Protein AF-X0WET8-F1 (afdb_monomer_lite)

Radius of gyration: 23.77 Å; chains: 1; bounding box: 59×37×63 Å

Sequence (141 aa):
MLTVYVKDLSEKVDKLLDEHENNKNNGTEEKGHEMKPVNEWIISQNFKTTADIKVPEILLDQVIGQDKSVDIVRKAAEQKRHVMLIGDPGTGKSMVARAMTTFLRKEELEDIIAYPNNDDSTTPHIRVVPGGKANEIVKAQ

Structure (mmCIF, N/CA/C/O backbone):
data_AF-X0WET8-F1
#
_entry.id   AF-X0WET8-F1
#
loop_
_atom_site.group_PDB
_atom_site.id
_atom_site.type_symbol
_atom_site.label_atom_id
_atom_site.label_alt_id
_atom_site.label_comp_id
_atom_site.label_asym_id
_atom_site.label_entity_id
_atom_site.label_seq_id
_atom_site.pdbx_PDB_ins_code
_atom_site.Cartn_x
_atom_site.Cartn_y
_atom_site.Cartn_z
_atom_site.occupancy
_atom_site.B_iso_or_equiv
_atom_site.auth_seq_id
_atom_site.auth_comp_id
_atom_site.auth_asym_id
_atom_site.auth_atom_id
_atom_site.pdbx_PDB_model_num
ATOM 1 N N . MET A 1 1 ? -1.293 10.624 16.319 1.00 73.56 1 MET A N 1
ATOM 2 C CA . MET A 1 1 ? -2.457 10.387 15.414 1.00 73.56 1 MET A CA 1
ATOM 3 C C . MET A 1 1 ? -1.943 10.201 13.983 1.00 73.56 1 MET A C 1
ATOM 5 O O . MET A 1 1 ? -0.953 10.847 13.659 1.00 73.56 1 MET A O 1
ATOM 9 N N . LEU A 1 2 ? -2.521 9.308 13.161 1.00 79.25 2 LEU A N 1
ATOM 10 C CA . LEU A 1 2 ? -2.128 9.144 11.746 1.00 79.25 2 LEU A CA 1
ATOM 11 C C . LEU A 1 2 ? -2.999 10.025 10.843 1.00 79.25 2 LEU A C 1
ATOM 13 O O . LEU A 1 2 ? -4.217 9.869 10.833 1.00 79.25 2 LEU A O 1
ATOM 17 N N . THR A 1 3 ? -2.363 10.870 10.040 1.00 81.88 3 THR A N 1
ATOM 18 C CA . THR A 1 3 ? -2.986 11.704 9.010 1.00 81.88 3 THR A CA 1
ATOM 19 C C . THR A 1 3 ? -2.544 11.226 7.628 1.00 81.88 3 THR A C 1
ATOM 21 O O . THR A 1 3 ? -1.360 10.973 7.394 1.00 81.88 3 THR A O 1
ATOM 24 N N . VAL A 1 4 ? -3.496 11.102 6.704 1.00 83.19 4 VAL A N 1
ATOM 25 C CA . VAL A 1 4 ? -3.271 10.618 5.336 1.00 83.19 4 VAL A CA 1
ATOM 26 C C . VAL A 1 4 ? -3.534 11.747 4.349 1.00 83.19 4 VAL A C 1
ATOM 28 O O . VAL A 1 4 ? -4.619 12.319 4.346 1.00 83.19 4 VAL A O 1
ATOM 31 N N . TYR A 1 5 ? -2.565 12.028 3.481 1.00 81.94 5 TYR A N 1
ATOM 32 C CA . TYR A 1 5 ? -2.709 12.960 2.364 1.00 81.94 5 TYR A CA 1
ATOM 33 C C . TYR A 1 5 ? -2.583 12.211 1.042 1.00 81.94 5 TYR A C 1
ATOM 35 O O . TYR A 1 5 ? -1.716 11.350 0.898 1.00 81.94 5 TYR A O 1
ATOM 43 N N . VAL A 1 6 ? -3.409 12.557 0.058 1.00 78.69 6 VAL A N 1
ATOM 44 C CA . VAL A 1 6 ? -3.352 11.976 -1.290 1.00 78.69 6 VAL A CA 1
ATOM 45 C C . VAL A 1 6 ? -3.136 13.100 -2.297 1.00 78.69 6 VAL A C 1
ATOM 47 O O . VAL A 1 6 ? -3.890 14.071 -2.323 1.00 78.69 6 VAL A O 1
ATOM 50 N N . LYS A 1 7 ? -2.080 12.994 -3.109 1.00 65.38 7 LYS A N 1
ATOM 51 C CA . LYS A 1 7 ? -1.736 14.019 -4.107 1.00 65.38 7 LYS A CA 1
ATOM 52 C C . LYS A 1 7 ? -2.796 14.024 -5.228 1.00 65.38 7 LYS A C 1
ATOM 54 O O . LYS A 1 7 ? -3.183 12.949 -5.680 1.00 65.38 7 LYS A O 1
ATOM 59 N N . ASP A 1 8 ? -3.235 15.214 -5.656 1.00 60.03 8 ASP A N 1
ATOM 60 C CA . ASP A 1 8 ? -4.316 15.502 -6.637 1.00 60.03 8 ASP A CA 1
ATOM 61 C C . ASP A 1 8 ? -5.777 15.364 -6.170 1.00 60.03 8 ASP A C 1
ATOM 63 O O . ASP A 1 8 ? -6.696 15.390 -6.991 1.00 60.03 8 ASP A O 1
ATOM 67 N N . LEU A 1 9 ? -6.046 15.274 -4.868 1.00 52.06 9 LEU A N 1
ATOM 68 C CA . LEU A 1 9 ? -7.420 15.338 -4.353 1.00 52.06 9 LEU A CA 1
ATOM 69 C C . LEU A 1 9 ? -7.686 16.650 -3.611 1.00 52.06 9 LEU A C 1
ATOM 71 O O . LEU A 1 9 ? -8.028 16.627 -2.440 1.00 52.06 9 LEU A O 1
ATOM 75 N N . SER A 1 10 ? -7.548 17.796 -4.285 1.00 51.09 10 SER A N 1
ATOM 76 C CA . SER A 1 10 ? -7.877 19.097 -3.672 1.00 51.09 10 SER A CA 1
ATOM 77 C C . SER A 1 10 ? -9.325 19.551 -3.879 1.00 51.09 10 SER A C 1
ATOM 79 O O . SER A 1 10 ? -9.700 20.589 -3.363 1.00 51.09 10 SER A O 1
ATOM 81 N N . GLU A 1 11 ? -10.148 18.825 -4.647 1.00 50.84 11 GLU A N 1
ATOM 82 C CA . GLU A 1 11 ? -11.548 19.246 -4.880 1.00 50.84 11 GLU A CA 1
ATOM 83 C C . GLU A 1 11 ? -12.581 18.122 -4.719 1.00 50.84 11 GLU A C 1
ATOM 85 O O . GLU A 1 11 ? -13.742 18.382 -4.404 1.00 50.84 11 GLU A O 1
ATOM 90 N N . LYS A 1 12 ? -12.184 16.857 -4.930 1.00 49.00 12 LYS A N 1
ATOM 91 C CA . LYS A 1 12 ? -13.100 15.704 -4.862 1.00 49.00 12 LYS A CA 1
ATOM 92 C C . LYS A 1 12 ? -13.070 14.945 -3.536 1.00 49.00 12 LYS A C 1
ATOM 94 O O . LYS A 1 12 ? -14.123 14.421 -3.187 1.00 49.00 12 LYS A O 1
ATOM 99 N N . VAL A 1 13 ? -11.945 14.873 -2.795 1.00 53.75 13 VAL A N 1
ATOM 100 C CA . VAL A 1 13 ? -12.037 14.325 -1.422 1.00 53.75 13 VAL A CA 1
ATOM 101 C C . VAL A 1 13 ? -12.596 15.325 -0.443 1.00 53.75 13 VAL A C 1
ATOM 103 O O . VAL A 1 13 ? -13.345 14.869 0.395 1.00 53.75 13 VAL A O 1
ATOM 106 N N . ASP A 1 14 ? -12.363 16.631 -0.581 1.00 51.75 14 ASP A N 1
ATOM 107 C CA . ASP A 1 14 ? -13.027 17.608 0.296 1.00 51.75 14 ASP A CA 1
ATOM 108 C C . ASP A 1 14 ? -14.551 17.505 0.154 1.00 51.75 14 ASP A C 1
ATOM 110 O O . ASP A 1 14 ? -15.237 17.301 1.144 1.00 51.75 14 ASP A O 1
ATOM 114 N N . LYS A 1 15 ? -15.079 17.413 -1.078 1.00 50.75 15 LYS A N 1
ATOM 115 C CA . LYS A 1 15 ? -16.509 17.124 -1.300 1.00 50.75 15 LYS A CA 1
ATOM 116 C C . LYS A 1 15 ? -16.975 15.769 -0.766 1.00 50.75 15 LYS A C 1
ATOM 118 O O . LYS A 1 15 ? -18.092 15.686 -0.286 1.00 50.75 15 LYS A O 1
ATOM 123 N N . LEU A 1 16 ? -16.167 14.706 -0.838 1.00 51.6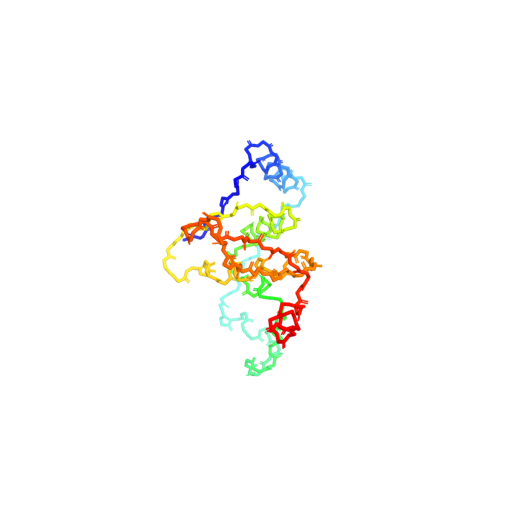9 16 LEU A N 1
ATOM 124 C CA . LEU A 1 16 ? -16.539 13.392 -0.282 1.00 51.69 16 LEU A CA 1
ATOM 125 C C . LEU A 1 16 ? -16.421 13.343 1.250 1.00 51.69 16 LEU A C 1
ATOM 127 O O . LEU A 1 16 ? -17.159 12.597 1.887 1.00 51.69 16 LEU A O 1
ATOM 131 N N . LEU A 1 17 ? -15.504 14.109 1.839 1.00 54.53 17 LEU A N 1
ATOM 132 C CA . LEU A 1 17 ? -15.379 14.317 3.279 1.00 54.53 17 LEU A CA 1
ATOM 133 C C . LEU A 1 17 ? -16.578 15.137 3.774 1.00 54.53 17 LEU A C 1
ATOM 135 O O . LEU A 1 17 ? -17.222 14.718 4.731 1.00 54.53 17 LEU A O 1
ATOM 139 N N . ASP A 1 18 ? -16.957 16.186 3.043 1.00 52.00 18 ASP A N 1
ATOM 140 C CA . ASP A 1 18 ? -18.127 17.026 3.309 1.00 52.00 18 ASP A CA 1
ATOM 141 C C . ASP A 1 18 ? -19.453 16.285 3.070 1.00 52.00 18 ASP A C 1
ATOM 143 O O . ASP A 1 18 ? -20.407 16.480 3.814 1.00 52.00 18 ASP A O 1
ATOM 147 N N . GLU A 1 19 ? -19.558 15.414 2.060 1.00 51.44 19 GLU A N 1
ATOM 148 C CA . GLU A 1 19 ? -20.751 14.589 1.808 1.00 51.44 19 GLU A CA 1
ATOM 149 C C . GLU A 1 19 ? -20.897 13.475 2.852 1.00 51.44 19 GLU A C 1
ATOM 151 O O . GLU A 1 19 ? -22.013 13.191 3.282 1.00 51.44 19 GLU A O 1
ATOM 156 N N . HIS A 1 20 ? -19.798 12.871 3.321 1.00 51.25 20 HIS A N 1
ATOM 157 C CA . HIS A 1 20 ? -19.847 11.934 4.449 1.00 51.25 20 HIS A CA 1
ATOM 158 C C . HIS A 1 20 ? -20.121 12.638 5.788 1.00 51.25 20 HIS A C 1
ATOM 160 O O . HIS A 1 20 ? -20.767 12.038 6.649 1.00 51.25 20 HIS A O 1
ATOM 166 N N . GLU A 1 21 ? -19.688 13.888 5.979 1.00 51.41 21 GLU A N 1
ATOM 167 C CA . GLU A 1 21 ? -20.085 14.705 7.134 1.00 51.41 21 GLU A CA 1
ATOM 168 C C . GLU A 1 21 ? -21.555 15.145 7.040 1.00 51.41 21 GLU A C 1
ATOM 170 O O . GLU A 1 21 ? -22.303 14.984 8.001 1.00 51.41 21 GLU A O 1
ATOM 175 N N . ASN A 1 22 ? -22.036 15.569 5.869 1.00 46.16 22 ASN A N 1
ATOM 176 C CA . ASN A 1 22 ? -23.431 15.975 5.672 1.00 46.16 22 ASN A CA 1
ATOM 177 C C . ASN A 1 22 ? -24.423 14.800 5.663 1.00 46.16 22 ASN A C 1
ATOM 179 O O . ASN A 1 22 ? -25.568 14.971 6.076 1.00 46.16 22 ASN A O 1
ATOM 183 N N . ASN A 1 23 ? -24.006 13.595 5.261 1.00 48.62 23 ASN A N 1
ATOM 184 C CA . ASN A 1 23 ? -24.833 12.388 5.375 1.00 48.62 23 ASN A CA 1
ATOM 185 C C . ASN A 1 23 ? -24.853 11.832 6.814 1.00 48.62 23 ASN A C 1
ATOM 187 O O . ASN A 1 23 ? -25.843 11.237 7.229 1.00 48.62 23 ASN A O 1
ATOM 191 N N . LYS A 1 24 ? -23.822 12.106 7.631 1.00 49.22 24 LYS A N 1
ATOM 192 C CA . LYS A 1 24 ? -23.905 11.913 9.092 1.00 49.22 24 LYS A CA 1
ATOM 193 C C . LYS A 1 24 ? -24.852 12.914 9.758 1.00 49.22 24 LYS A C 1
ATOM 195 O O . LYS A 1 24 ? -25.507 12.562 10.732 1.00 49.22 24 LYS A O 1
ATOM 200 N N . ASN A 1 25 ? -24.990 14.117 9.201 1.00 45.47 25 ASN A N 1
ATOM 201 C CA . ASN A 1 25 ? -25.894 15.138 9.739 1.00 45.47 25 ASN A CA 1
ATOM 202 C C . ASN A 1 25 ? -27.388 14.854 9.472 1.00 45.47 25 ASN A C 1
ATOM 204 O O . ASN A 1 25 ? -28.232 15.481 10.103 1.00 45.47 25 ASN A O 1
ATOM 208 N N . ASN A 1 26 ? -27.728 13.892 8.599 1.00 45.97 26 ASN A N 1
ATOM 209 C CA . ASN A 1 26 ? -29.115 13.534 8.254 1.00 45.97 26 ASN A CA 1
ATOM 210 C C . ASN A 1 26 ? -29.498 12.076 8.579 1.00 45.97 26 ASN A C 1
ATOM 212 O O . ASN A 1 26 ? -30.500 11.573 8.070 1.00 45.97 26 ASN A O 1
ATOM 216 N N . GLY A 1 27 ? -28.742 11.388 9.438 1.00 37.72 27 GLY A N 1
ATOM 217 C CA . GLY A 1 27 ? -28.967 9.973 9.728 1.00 37.72 27 GLY A CA 1
ATOM 218 C C . GLY A 1 27 ? -28.676 9.600 11.172 1.00 37.72 27 GLY A C 1
ATOM 219 O O . GLY A 1 27 ? -27.629 9.039 11.452 1.00 37.72 27 GLY A O 1
ATOM 220 N N . THR A 1 28 ? -29.673 9.811 12.035 1.00 38.56 28 THR A N 1
ATOM 221 C CA . THR A 1 28 ? -29.785 9.307 13.418 1.00 38.56 28 THR A CA 1
ATOM 222 C C . THR A 1 28 ? -28.723 9.830 14.384 1.00 38.56 28 THR A C 1
ATOM 224 O O . THR A 1 28 ? -27.559 9.452 14.329 1.00 38.56 28 THR A O 1
ATOM 227 N N . GLU A 1 29 ? -29.158 10.646 15.346 1.00 41.56 29 GLU A N 1
ATOM 228 C CA . GLU A 1 29 ? -28.453 10.836 16.612 1.00 41.56 29 GLU A CA 1
ATOM 229 C C . GLU A 1 29 ? -28.162 9.451 17.216 1.00 41.56 29 GLU A C 1
ATOM 231 O O . GLU A 1 29 ? -29.035 8.816 17.818 1.00 41.56 29 GLU A O 1
ATOM 236 N N . GLU A 1 30 ? -26.947 8.938 17.010 1.00 46.66 30 GLU A N 1
ATOM 237 C CA . GLU A 1 30 ? -26.452 7.784 17.744 1.00 46.66 30 GLU A CA 1
ATOM 238 C C . GLU A 1 30 ? -26.381 8.209 19.207 1.00 46.66 30 GLU A C 1
ATOM 240 O O . GLU A 1 30 ? -25.457 8.899 19.642 1.00 46.66 30 GLU A O 1
ATOM 245 N N . LYS A 1 31 ? -27.423 7.846 19.962 1.00 40.72 31 LYS A N 1
ATOM 246 C CA . LYS A 1 31 ? -27.437 7.894 21.422 1.00 40.72 31 LYS A CA 1
ATOM 247 C C . LYS A 1 31 ? -26.094 7.360 21.892 1.00 40.72 31 LYS A C 1
ATOM 249 O O . LYS A 1 31 ? -25.801 6.192 21.645 1.00 40.72 31 LYS A O 1
ATOM 254 N N . GLY A 1 32 ? -25.292 8.217 22.522 1.00 43.28 32 GLY A N 1
ATOM 255 C CA . GLY A 1 32 ? -23.984 7.845 23.041 1.00 43.28 32 GLY A CA 1
ATOM 256 C C . GLY A 1 32 ? -24.131 6.588 23.884 1.00 43.28 32 GLY A C 1
ATOM 257 O O . GLY A 1 32 ? -24.681 6.634 24.983 1.00 43.28 32 GLY A O 1
ATOM 258 N N . HIS A 1 33 ? -23.710 5.450 23.336 1.00 55.34 33 HIS A N 1
ATOM 259 C CA . HIS A 1 33 ? -23.618 4.227 24.102 1.00 55.34 33 HIS A CA 1
ATOM 260 C C . HIS A 1 33 ? -22.542 4.487 25.145 1.00 55.34 33 HIS A C 1
ATOM 262 O O . HIS A 1 33 ? -21.358 4.554 24.819 1.00 55.34 33 HIS A O 1
ATOM 268 N N . GLU A 1 34 ? -22.971 4.692 26.389 1.00 63.00 34 GLU A N 1
ATOM 269 C CA . GLU A 1 34 ? -22.090 4.726 27.546 1.00 63.00 34 GLU A CA 1
ATOM 270 C C . GLU A 1 34 ? -21.228 3.460 27.479 1.00 63.00 34 GLU A C 1
ATOM 272 O O . GLU A 1 34 ? -21.727 2.333 27.587 1.00 63.00 34 GLU A O 1
ATOM 277 N N . MET A 1 35 ? -19.943 3.633 27.161 1.00 67.81 35 MET A N 1
ATOM 278 C CA . MET A 1 35 ? -19.029 2.508 27.056 1.00 67.81 35 MET A CA 1
ATOM 279 C C . MET A 1 35 ? -18.903 1.911 28.448 1.00 67.81 35 MET A C 1
ATOM 281 O O . MET A 1 35 ? -18.393 2.556 29.366 1.00 67.81 35 MET A O 1
ATOM 285 N N . LYS A 1 36 ? -19.389 0.678 28.607 1.00 82.44 36 LYS A N 1
ATOM 286 C CA . LYS A 1 36 ? -19.216 -0.061 29.855 1.00 82.44 36 LYS A CA 1
ATOM 287 C C . LYS A 1 36 ? -17.724 -0.115 30.203 1.00 82.44 36 LYS A C 1
ATOM 289 O O . LYS A 1 36 ? -16.898 -0.237 29.291 1.00 82.44 36 LYS A O 1
ATOM 294 N N . PRO A 1 37 ? -17.362 -0.074 31.495 1.00 87.25 37 PRO A N 1
ATOM 295 C CA . PRO A 1 37 ? -15.991 -0.304 31.925 1.00 87.25 37 PRO A CA 1
ATOM 296 C C . PRO A 1 37 ? -15.428 -1.583 31.291 1.00 87.25 37 PRO A C 1
ATOM 298 O O . PRO A 1 37 ? -16.143 -2.578 31.156 1.00 87.25 37 PRO A O 1
ATOM 301 N N . VAL A 1 38 ? -14.140 -1.581 30.933 1.00 84.25 38 VAL A N 1
ATOM 302 C CA . VAL A 1 38 ? -13.483 -2.696 30.214 1.00 84.25 38 VAL A CA 1
ATOM 303 C C . VAL A 1 38 ? -13.735 -4.053 30.887 1.00 84.25 38 VAL A C 1
ATOM 305 O O . VAL A 1 38 ? -13.984 -5.046 30.204 1.00 84.25 38 VAL A O 1
ATOM 308 N N . ASN A 1 39 ? -13.749 -4.082 32.224 1.00 85.38 39 ASN A N 1
ATOM 309 C CA . ASN A 1 39 ? -14.008 -5.285 33.019 1.00 85.38 39 ASN A CA 1
ATOM 310 C C . ASN A 1 39 ? -15.419 -5.858 32.827 1.00 85.38 39 ASN A C 1
ATOM 312 O O . ASN A 1 39 ? -15.597 -7.067 32.885 1.00 85.38 39 ASN A O 1
ATOM 316 N N . GLU A 1 40 ? -16.425 -5.020 32.594 1.00 86.44 40 GLU A N 1
ATOM 317 C CA . GLU A 1 40 ? -17.791 -5.475 32.317 1.00 86.44 40 GLU A CA 1
ATOM 318 C C . GLU A 1 40 ? -17.968 -5.839 30.843 1.00 86.44 40 GLU A C 1
ATOM 320 O O . GLU A 1 40 ? -18.665 -6.799 30.510 1.00 86.44 40 GLU A O 1
ATOM 325 N N . TRP A 1 41 ? -17.305 -5.096 29.950 1.00 87.50 41 TRP A N 1
ATOM 326 C CA . TRP A 1 41 ? -17.316 -5.386 28.521 1.00 87.50 41 TRP A CA 1
ATOM 327 C C . TRP A 1 41 ? -16.718 -6.764 28.230 1.00 87.50 41 TRP A C 1
ATOM 329 O O . TRP A 1 41 ? -17.333 -7.539 27.500 1.00 87.50 41 TRP A O 1
ATOM 339 N N . ILE A 1 42 ? -15.588 -7.122 28.847 1.00 83.88 42 ILE A N 1
ATOM 340 C CA . ILE A 1 42 ? -14.924 -8.401 28.569 1.00 83.88 42 ILE A CA 1
ATOM 341 C C . ILE A 1 42 ? -15.754 -9.613 29.009 1.00 83.88 42 ILE A C 1
ATOM 343 O O . ILE A 1 42 ? -15.749 -10.627 28.321 1.00 83.88 42 ILE A O 1
ATOM 347 N N . ILE A 1 43 ? -16.541 -9.489 30.087 1.00 84.56 43 ILE A N 1
ATOM 348 C CA . ILE A 1 43 ? -17.453 -10.548 30.560 1.00 84.56 43 ILE A CA 1
ATOM 349 C C . ILE A 1 43 ? -18.550 -10.835 29.525 1.00 84.56 43 ILE A C 1
ATOM 351 O O . ILE A 1 43 ? -19.012 -11.967 29.406 1.00 84.56 43 ILE A O 1
ATOM 355 N N . SER A 1 44 ? -18.961 -9.823 28.755 1.00 84.62 44 SER A N 1
ATOM 356 C CA . SER A 1 44 ? -19.956 -9.988 27.688 1.00 84.62 44 SER A CA 1
ATOM 357 C C . SER A 1 44 ? -19.412 -10.666 26.425 1.00 84.62 44 SER A C 1
ATOM 359 O O . SER A 1 44 ? -20.196 -11.040 25.553 1.00 84.62 44 SER A O 1
ATOM 361 N N . GLN A 1 45 ? -18.091 -10.823 26.301 1.00 85.56 45 GLN A N 1
ATOM 362 C CA . GLN A 1 45 ? -17.464 -11.428 25.129 1.00 85.56 45 GLN A CA 1
ATOM 363 C C . GLN A 1 45 ? -17.330 -12.947 25.302 1.00 85.56 45 GLN A C 1
ATOM 365 O O . GLN A 1 45 ? -16.895 -13.439 26.339 1.00 85.56 45 GLN A O 1
ATOM 370 N N . ASN A 1 46 ? -17.685 -13.713 24.269 1.00 85.75 46 ASN A N 1
ATOM 371 C CA . ASN A 1 46 ? -17.732 -15.177 24.333 1.00 85.75 46 ASN A CA 1
ATOM 372 C C . ASN A 1 46 ? -16.448 -15.830 23.780 1.00 85.75 46 ASN A C 1
ATOM 374 O O . ASN A 1 46 ? -16.486 -16.494 22.745 1.00 85.75 46 ASN A O 1
ATOM 378 N N . PHE A 1 47 ? -15.308 -15.627 24.446 1.00 88.06 47 PHE A N 1
ATOM 379 C CA . PHE A 1 47 ? -14.040 -16.295 24.118 1.00 88.06 47 PHE A CA 1
ATOM 380 C C . PHE A 1 47 ? -13.260 -16.651 25.388 1.00 88.06 47 PHE A C 1
ATOM 382 O O . PHE A 1 47 ? -13.419 -16.003 26.420 1.00 88.06 47 PHE A O 1
ATOM 389 N N . LYS A 1 48 ? -12.418 -17.692 25.333 1.00 85.31 48 LYS A N 1
ATOM 390 C CA . LYS A 1 48 ? -11.564 -18.087 26.469 1.00 85.31 48 LYS A CA 1
ATOM 391 C C . LYS A 1 48 ? -10.131 -17.621 26.282 1.00 85.31 48 LYS A C 1
ATOM 393 O O . LYS A 1 48 ? -9.477 -17.237 27.247 1.00 85.31 48 LYS A O 1
ATOM 398 N N . THR A 1 49 ? -9.635 -17.675 25.049 1.00 89.56 49 THR A N 1
ATOM 399 C CA . THR A 1 49 ? -8.264 -17.297 24.704 1.00 89.56 49 THR A CA 1
ATOM 400 C C . THR A 1 49 ? -8.236 -16.457 23.434 1.00 89.56 49 THR A C 1
ATOM 402 O O . THR A 1 49 ? -9.170 -16.478 22.636 1.00 89.56 49 THR A O 1
ATOM 405 N N . THR A 1 50 ? -7.139 -15.736 23.206 1.00 89.75 50 THR A N 1
ATOM 406 C CA . THR A 1 50 ? -6.945 -14.966 21.968 1.00 89.75 50 THR A CA 1
ATOM 407 C C . THR A 1 50 ? -6.866 -15.845 20.718 1.00 89.75 50 THR A C 1
ATOM 409 O O . THR A 1 50 ? -7.050 -15.332 19.620 1.00 89.75 50 THR A O 1
ATOM 412 N N . ALA A 1 51 ? -6.649 -17.158 20.864 1.00 91.00 51 ALA A N 1
ATOM 413 C CA . ALA A 1 51 ? -6.687 -18.108 19.754 1.00 91.00 51 ALA A CA 1
ATOM 414 C C . ALA A 1 51 ? -8.107 -18.312 19.191 1.00 91.00 51 ALA A C 1
ATOM 416 O O . ALA A 1 51 ? -8.253 -18.714 18.040 1.00 91.00 51 ALA A O 1
ATOM 417 N N . ASP A 1 52 ? -9.144 -18.003 19.976 1.00 90.12 52 ASP A N 1
ATOM 418 C CA . ASP A 1 52 ? -10.546 -18.108 19.554 1.00 90.12 52 ASP A CA 1
ATOM 419 C C . ASP A 1 52 ? -10.983 -16.904 18.690 1.00 90.12 52 ASP A C 1
ATOM 421 O O . ASP A 1 52 ? -12.053 -16.917 18.076 1.00 90.12 52 ASP A O 1
ATOM 425 N N . ILE A 1 53 ? -10.169 -15.841 18.648 1.00 89.69 53 ILE A N 1
ATOM 426 C CA . ILE A 1 53 ? -10.480 -14.590 17.956 1.00 89.69 53 ILE A CA 1
ATOM 427 C C . ILE A 1 53 ? -10.042 -14.698 16.495 1.00 89.69 53 ILE A C 1
ATOM 429 O O . ILE A 1 53 ? -8.867 -14.890 16.185 1.00 89.69 53 ILE A O 1
ATOM 433 N N . LYS A 1 54 ? -10.993 -14.527 15.573 1.00 90.44 54 LYS A N 1
ATOM 434 C CA . LYS A 1 54 ? -10.703 -14.499 14.136 1.00 90.44 54 LYS A CA 1
ATOM 435 C C . LYS A 1 54 ? -9.962 -13.216 13.770 1.00 90.44 54 LYS A C 1
ATOM 437 O O . LYS A 1 54 ? -10.493 -12.123 13.950 1.00 90.44 54 LYS A O 1
ATOM 442 N N . VAL A 1 55 ? -8.766 -13.363 13.211 1.00 92.25 55 VAL A N 1
ATOM 443 C CA . VAL A 1 55 ? -7.990 -12.250 12.654 1.00 92.25 55 VAL A CA 1
ATOM 444 C C . VAL A 1 55 ? -8.332 -12.107 11.165 1.00 92.25 55 VAL A C 1
ATOM 446 O O . VAL A 1 55 ? -8.282 -13.111 10.452 1.00 92.25 55 VAL A O 1
ATOM 449 N N . PRO A 1 56 ? -8.684 -10.903 10.676 1.00 91.81 56 PRO A N 1
ATOM 450 C CA . PRO A 1 56 ? -8.917 -10.670 9.253 1.00 91.81 56 PRO A CA 1
ATOM 451 C C . PRO A 1 56 ? -7.693 -11.029 8.402 1.00 91.81 56 PRO A C 1
ATOM 453 O O . PRO A 1 56 ? -6.563 -10.744 8.793 1.00 91.81 56 PRO A O 1
ATOM 456 N N . GLU A 1 57 ? -7.899 -11.603 7.216 1.00 88.94 57 GLU A N 1
ATOM 457 C CA . GLU A 1 57 ? -6.796 -11.918 6.290 1.00 88.94 57 GLU A CA 1
ATOM 458 C C . GLU A 1 57 ? -6.207 -10.657 5.642 1.00 88.94 57 GLU A C 1
ATOM 460 O O . GLU A 1 57 ? -5.007 -10.572 5.374 1.00 88.94 57 GLU A O 1
ATOM 465 N N . ILE A 1 58 ? -7.056 -9.656 5.401 1.00 88.50 58 ILE A N 1
ATOM 466 C CA . ILE A 1 58 ? -6.666 -8.396 4.778 1.00 88.50 58 ILE A CA 1
ATOM 467 C C . ILE A 1 58 ? -6.021 -7.503 5.839 1.00 88.50 58 ILE A C 1
ATOM 469 O O . ILE A 1 58 ? -6.659 -7.109 6.812 1.00 88.50 58 ILE A O 1
ATOM 473 N N . LEU A 1 59 ? -4.759 -7.123 5.615 1.00 89.56 59 LEU A N 1
ATOM 474 C CA . LEU A 1 59 ? -3.994 -6.265 6.532 1.00 89.56 59 LEU A CA 1
ATOM 475 C C . LEU A 1 59 ? -4.675 -4.923 6.830 1.00 89.56 59 LEU A C 1
ATOM 477 O O . LEU A 1 59 ? -4.482 -4.369 7.907 1.00 89.56 59 LEU A O 1
ATOM 481 N N . LEU A 1 60 ? -5.450 -4.388 5.885 1.00 87.25 60 LEU A N 1
ATOM 482 C CA . LEU A 1 60 ? -6.145 -3.114 6.064 1.00 87.25 60 LEU A CA 1
ATOM 483 C C . LEU A 1 60 ? -7.238 -3.202 7.134 1.00 87.25 60 LEU A C 1
ATOM 485 O O . LEU A 1 60 ? -7.404 -2.262 7.902 1.00 87.25 60 LEU A O 1
ATOM 489 N N . ASP A 1 61 ? -7.915 -4.347 7.225 1.00 88.81 61 ASP A N 1
ATOM 490 C CA . ASP A 1 61 ? -8.997 -4.585 8.186 1.00 88.81 61 ASP A CA 1
ATOM 491 C C . ASP A 1 61 ? -8.458 -4.883 9.598 1.00 88.81 61 ASP A C 1
ATOM 493 O O . ASP A 1 61 ? -9.214 -4.934 10.565 1.00 88.81 61 ASP A O 1
ATOM 497 N N . GLN A 1 62 ? -7.139 -5.061 9.737 1.00 91.06 62 GLN A N 1
ATOM 498 C CA . GLN A 1 62 ? -6.456 -5.183 11.028 1.00 91.06 62 GLN A CA 1
ATOM 499 C C . GLN A 1 62 ? -6.079 -3.819 11.631 1.00 91.06 62 GLN A C 1
ATOM 501 O O . GLN A 1 62 ? -5.577 -3.760 12.755 1.00 91.06 62 GLN A O 1
ATOM 506 N N . VAL A 1 63 ? -6.277 -2.715 10.902 1.00 89.62 63 VAL A N 1
ATOM 507 C CA . VAL A 1 63 ? -5.970 -1.369 11.394 1.00 89.62 63 VAL A CA 1
ATOM 508 C C . VAL A 1 63 ? -7.079 -0.915 12.339 1.00 89.62 63 VAL A C 1
ATOM 510 O O . VAL A 1 63 ? -8.228 -0.762 11.942 1.00 89.62 63 VAL A O 1
ATOM 513 N N . ILE A 1 64 ? -6.725 -0.662 13.598 1.00 90.19 64 ILE A N 1
ATOM 514 C CA . ILE A 1 64 ? -7.688 -0.317 14.650 1.00 90.19 64 ILE A CA 1
ATOM 515 C C . ILE A 1 64 ? -7.710 1.198 14.877 1.00 90.19 64 ILE A C 1
ATOM 517 O O . ILE A 1 64 ? -6.661 1.824 15.049 1.00 90.19 64 ILE A O 1
ATOM 521 N N . GLY A 1 65 ? -8.912 1.782 14.931 1.00 87.31 65 GLY A N 1
ATOM 522 C CA . GLY A 1 65 ? -9.129 3.174 15.342 1.00 87.31 65 GLY A CA 1
ATOM 523 C C . GLY A 1 65 ? -8.706 4.221 14.307 1.00 87.31 65 GLY A C 1
ATOM 524 O O . GLY A 1 65 ? -8.411 5.358 14.676 1.00 87.31 65 GLY A O 1
ATOM 525 N N . GLN A 1 66 ? -8.629 3.845 13.024 1.00 86.94 66 GLN A N 1
ATOM 526 C CA . GLN A 1 66 ? -8.228 4.737 11.927 1.00 86.94 66 GLN A CA 1
ATOM 527 C C . GLN A 1 66 ? -9.126 4.589 10.686 1.00 86.94 66 GLN A C 1
ATOM 529 O O . GLN A 1 66 ? -8.637 4.615 9.557 1.00 86.94 66 GLN A O 1
ATOM 534 N N . ASP A 1 67 ? -10.438 4.463 10.886 1.00 86.25 67 ASP A N 1
ATOM 535 C CA . ASP A 1 67 ? -11.407 4.132 9.826 1.00 86.25 67 ASP A CA 1
ATOM 536 C C . ASP A 1 67 ? -11.349 5.111 8.638 1.00 86.25 67 ASP A C 1
ATOM 538 O O . ASP A 1 67 ? -11.245 4.702 7.482 1.00 86.25 67 ASP A O 1
ATOM 542 N N . LYS A 1 68 ? -11.287 6.425 8.917 1.00 84.62 68 LYS A N 1
ATOM 543 C CA . LYS A 1 68 ? -11.151 7.465 7.877 1.00 84.62 68 LYS A CA 1
ATOM 544 C C . LYS A 1 68 ? -9.878 7.284 7.037 1.00 84.62 68 LYS A C 1
ATOM 546 O O . LYS A 1 68 ? -9.913 7.404 5.814 1.00 84.62 68 LYS A O 1
ATOM 551 N N . SER A 1 69 ? -8.750 6.996 7.686 1.00 85.44 69 SER A N 1
ATOM 552 C CA . SER A 1 69 ? -7.456 6.798 7.022 1.00 85.44 69 SER A CA 1
ATOM 553 C C . SER A 1 69 ? -7.469 5.549 6.143 1.00 85.44 69 SER A C 1
ATOM 555 O O . SER A 1 69 ? -6.969 5.580 5.020 1.00 85.44 69 SER A O 1
ATOM 557 N N . VAL A 1 70 ? -8.080 4.470 6.636 1.00 87.81 70 VAL A N 1
ATOM 558 C CA . VAL A 1 70 ? -8.261 3.206 5.915 1.00 87.81 70 VAL A CA 1
ATOM 559 C C . VAL A 1 70 ? -9.051 3.414 4.621 1.00 87.81 70 VAL A C 1
ATOM 561 O O . VAL A 1 70 ? -8.606 2.983 3.554 1.00 87.81 70 VAL A O 1
ATOM 564 N N . ASP A 1 71 ? -10.169 4.137 4.681 1.00 87.50 71 ASP A N 1
ATOM 565 C CA . ASP A 1 71 ? -11.017 4.384 3.512 1.00 87.50 71 ASP A CA 1
ATOM 566 C C . ASP A 1 71 ? -10.329 5.242 2.444 1.00 87.50 71 ASP A C 1
ATOM 568 O O . ASP A 1 71 ? -10.442 4.963 1.246 1.00 87.50 71 ASP A O 1
ATOM 572 N N . ILE A 1 72 ? -9.583 6.270 2.864 1.00 88.06 72 ILE A N 1
ATOM 573 C CA . ILE A 1 72 ? -8.811 7.126 1.952 1.00 88.06 72 ILE A CA 1
ATOM 574 C C . ILE A 1 72 ? -7.733 6.305 1.241 1.00 88.06 72 ILE A C 1
ATOM 576 O O . ILE A 1 72 ? -7.580 6.410 0.024 1.00 88.06 72 ILE A O 1
ATOM 580 N N . VAL A 1 73 ? -7.004 5.462 1.977 1.00 88.94 73 VAL A N 1
ATOM 581 C CA . VAL A 1 73 ? -5.934 4.629 1.410 1.00 88.94 73 VAL A CA 1
ATOM 582 C C . VAL A 1 73 ? -6.490 3.582 0.453 1.00 88.94 73 VAL A C 1
ATOM 584 O O . VAL A 1 73 ? -5.908 3.387 -0.614 1.00 88.94 73 VAL A O 1
ATOM 587 N N . ARG A 1 74 ? -7.637 2.967 0.771 1.00 88.38 74 ARG A N 1
ATOM 588 C CA . ARG A 1 74 ? -8.325 2.031 -0.131 1.00 88.38 74 ARG A CA 1
ATOM 589 C C . ARG A 1 74 ? -8.650 2.698 -1.471 1.00 88.38 74 ARG A C 1
ATOM 591 O O . ARG A 1 74 ? -8.240 2.206 -2.520 1.00 88.38 74 ARG A O 1
ATOM 598 N N . LYS A 1 75 ? -9.293 3.871 -1.432 1.00 88.06 75 LYS A N 1
ATOM 599 C CA . LYS A 1 75 ? -9.633 4.656 -2.634 1.00 88.06 75 LYS A CA 1
ATOM 600 C C . LYS A 1 75 ? -8.386 5.093 -3.411 1.00 88.06 75 LYS A C 1
ATOM 602 O O . LYS A 1 75 ? -8.365 5.039 -4.639 1.00 88.06 75 LYS A O 1
ATOM 607 N N . ALA A 1 76 ? -7.332 5.508 -2.709 1.00 89.38 76 ALA A N 1
ATOM 608 C CA . ALA A 1 76 ? -6.076 5.913 -3.332 1.00 89.38 76 ALA A CA 1
ATOM 609 C C . ALA A 1 76 ? -5.369 4.746 -4.043 1.00 89.38 76 ALA A C 1
ATOM 611 O O . ALA A 1 76 ? -4.817 4.947 -5.125 1.00 89.38 76 ALA A O 1
ATOM 612 N N . ALA A 1 77 ? -5.412 3.537 -3.473 1.00 89.19 77 ALA A N 1
ATOM 613 C CA . ALA A 1 77 ? -4.827 2.335 -4.065 1.00 89.19 77 ALA A CA 1
ATOM 614 C C . ALA A 1 77 ? -5.501 1.966 -5.391 1.00 89.19 77 ALA A C 1
ATOM 616 O O . ALA A 1 77 ? -4.824 1.777 -6.402 1.00 89.19 77 ALA A O 1
ATOM 617 N N . GLU A 1 78 ? -6.835 1.948 -5.411 1.00 86.38 78 GLU A N 1
ATOM 618 C CA . GLU A 1 78 ? -7.624 1.633 -6.608 1.00 86.38 78 GLU A CA 1
ATOM 619 C C . GLU A 1 78 ? -7.372 2.618 -7.757 1.00 86.38 78 GLU A C 1
ATOM 621 O O . GLU A 1 78 ? -7.418 2.242 -8.931 1.00 86.38 78 GLU A O 1
ATOM 626 N N . GLN A 1 79 ? -7.085 3.876 -7.418 1.00 88.12 79 GLN A N 1
ATOM 627 C CA . GLN A 1 79 ? -6.801 4.956 -8.363 1.00 88.12 79 GLN A CA 1
ATOM 628 C C . GLN A 1 79 ? -5.303 5.150 -8.650 1.00 88.12 79 GLN A C 1
ATOM 630 O O . GLN A 1 79 ? -4.951 6.090 -9.365 1.00 88.12 79 GLN A O 1
ATOM 635 N N . LYS A 1 80 ? -4.419 4.303 -8.097 1.00 86.69 80 LYS A N 1
ATOM 636 C CA . LYS A 1 80 ? -2.950 4.406 -8.211 1.00 86.69 80 LYS A CA 1
ATOM 637 C C . LYS A 1 80 ? -2.400 5.791 -7.842 1.00 86.69 80 LYS A C 1
ATOM 639 O O . LYS A 1 80 ? -1.498 6.319 -8.493 1.00 86.69 80 LYS A O 1
ATOM 644 N N . ARG A 1 81 ? -2.956 6.409 -6.802 1.00 88.69 81 ARG A N 1
ATOM 645 C CA . ARG A 1 81 ? -2.529 7.733 -6.339 1.00 88.69 81 ARG A CA 1
ATOM 646 C C . ARG A 1 81 ? -1.399 7.627 -5.326 1.00 88.69 81 ARG A C 1
ATOM 648 O O . ARG A 1 81 ? -1.329 6.686 -4.540 1.00 88.69 81 ARG A O 1
ATOM 655 N N . HIS A 1 82 ? -0.529 8.632 -5.319 1.00 89.50 82 HIS A N 1
ATOM 656 C CA . HIS A 1 82 ? 0.506 8.753 -4.299 1.00 89.50 82 HIS A CA 1
ATOM 657 C C . HIS A 1 82 ? -0.110 9.168 -2.963 1.00 89.50 82 HIS A C 1
ATOM 659 O O . HIS A 1 82 ? -0.888 10.123 -2.900 1.00 89.50 82 HIS A O 1
ATOM 665 N N . VAL A 1 83 ? 0.287 8.471 -1.902 1.00 89.38 83 VAL A N 1
ATOM 666 C CA . VAL A 1 83 ? -0.174 8.705 -0.534 1.00 89.38 83 VAL A CA 1
ATOM 667 C C . VAL A 1 83 ? 1.003 9.139 0.334 1.00 89.38 83 VAL A C 1
ATOM 669 O O . VAL A 1 83 ? 2.081 8.553 0.268 1.00 89.38 83 VAL A O 1
ATOM 672 N N . MET A 1 84 ? 0.785 10.144 1.177 1.00 91.25 84 MET A N 1
ATOM 673 C CA . MET A 1 84 ? 1.709 10.584 2.216 1.00 91.25 84 MET A CA 1
ATOM 674 C C . MET A 1 84 ? 1.093 10.304 3.588 1.00 91.25 84 MET A C 1
ATOM 676 O O . MET A 1 84 ? 0.025 10.815 3.921 1.00 91.25 84 MET A O 1
ATOM 680 N N . LE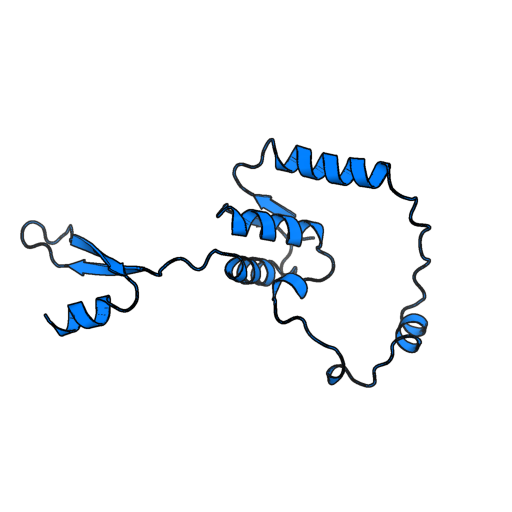U A 1 85 ? 1.772 9.470 4.375 1.00 91.44 85 LEU A N 1
ATOM 681 C CA . LEU A 1 85 ? 1.351 9.049 5.712 1.00 91.44 85 LEU A CA 1
ATOM 682 C C . LEU A 1 85 ? 2.149 9.823 6.769 1.00 91.44 85 LEU A C 1
ATOM 684 O O . LEU A 1 85 ? 3.361 9.640 6.878 1.00 91.44 85 LEU A O 1
ATOM 688 N N . ILE A 1 86 ? 1.481 10.658 7.565 1.00 90.19 86 ILE A N 1
ATOM 689 C CA . ILE A 1 86 ? 2.111 11.509 8.584 1.00 90.19 86 ILE A CA 1
ATOM 690 C C . ILE A 1 86 ? 1.593 11.123 9.963 1.00 90.19 86 ILE A C 1
ATOM 692 O O . ILE A 1 86 ? 0.393 11.097 10.194 1.00 90.19 86 ILE A O 1
ATOM 696 N N . GLY A 1 87 ? 2.487 10.854 10.908 1.00 91.56 87 GLY A N 1
ATOM 697 C CA . GLY A 1 87 ? 2.092 10.605 12.290 1.00 91.56 87 GLY A CA 1
ATOM 698 C C . GLY A 1 87 ? 3.246 10.124 13.151 1.00 91.56 87 GLY A C 1
ATOM 699 O O . GLY A 1 87 ? 4.305 9.748 12.638 1.00 91.56 87 GLY A O 1
ATOM 700 N N . ASP A 1 88 ? 3.012 10.071 14.456 1.00 92.94 88 ASP A N 1
ATOM 701 C CA . ASP A 1 88 ? 3.997 9.675 15.470 1.00 92.94 88 ASP A CA 1
ATOM 702 C C . ASP A 1 88 ? 4.556 8.264 15.212 1.00 92.94 88 ASP A C 1
ATOM 704 O O . ASP A 1 88 ? 3.869 7.426 14.606 1.00 92.94 88 ASP A O 1
ATOM 708 N N . PRO A 1 89 ? 5.801 7.946 15.607 1.00 94.12 89 PRO A N 1
ATOM 709 C CA . PRO A 1 89 ? 6.321 6.580 15.513 1.00 94.12 89 PRO A CA 1
ATOM 710 C C . PRO A 1 89 ? 5.390 5.583 16.227 1.00 94.12 89 PRO A C 1
ATOM 712 O O . PRO A 1 89 ? 4.763 5.910 17.227 1.00 94.12 89 PRO A O 1
ATOM 715 N N . GLY A 1 90 ? 5.251 4.372 15.680 1.00 90.06 90 GLY A N 1
ATOM 716 C CA . GLY A 1 90 ? 4.374 3.337 16.252 1.00 90.06 90 GLY A CA 1
ATOM 717 C C . GLY A 1 90 ? 2.879 3.438 15.905 1.00 90.06 90 GLY A C 1
ATOM 718 O O . GLY A 1 90 ? 2.117 2.564 16.290 1.00 90.06 90 GLY A O 1
ATOM 719 N N . THR A 1 91 ? 2.441 4.426 15.118 1.00 90.19 91 THR A N 1
ATOM 720 C CA . THR A 1 91 ? 1.014 4.618 14.748 1.00 90.19 91 THR A CA 1
ATOM 721 C C . THR A 1 91 ? 0.507 3.759 13.577 1.00 90.19 91 THR A C 1
ATOM 723 O O . THR A 1 91 ? -0.577 4.007 13.058 1.00 90.19 91 THR A O 1
ATOM 726 N N . GLY A 1 92 ? 1.274 2.766 13.114 1.00 89.81 92 GLY A N 1
ATOM 727 C CA . GLY A 1 92 ? 0.822 1.857 12.047 1.00 89.81 92 GLY A CA 1
ATOM 728 C C . GLY A 1 92 ? 1.041 2.336 10.602 1.00 89.81 92 GLY A C 1
ATOM 729 O O . GLY A 1 92 ? 0.559 1.686 9.681 1.00 89.81 92 GLY A O 1
ATOM 730 N N . LYS A 1 93 ? 1.827 3.400 10.363 1.00 92.81 93 LYS A N 1
ATOM 731 C CA . LYS A 1 93 ? 2.172 3.898 9.006 1.00 92.81 93 LYS A CA 1
ATOM 732 C C . LYS A 1 93 ? 2.593 2.787 8.034 1.00 92.81 93 LYS A C 1
ATOM 734 O O . LYS A 1 93 ? 2.042 2.661 6.946 1.00 92.81 93 LYS A O 1
ATOM 739 N N . SER A 1 94 ? 3.550 1.952 8.440 1.00 92.25 94 SER A N 1
ATOM 740 C CA . SER A 1 94 ? 4.059 0.861 7.601 1.00 92.25 94 SER A CA 1
ATOM 741 C C . SER A 1 94 ? 3.022 -0.237 7.359 1.00 92.25 94 SER A C 1
ATOM 743 O O . SER A 1 94 ? 3.039 -0.860 6.302 1.00 92.25 94 SER A O 1
ATOM 745 N N . MET A 1 95 ? 2.120 -0.476 8.317 1.00 91.50 95 MET A N 1
ATOM 746 C CA . MET A 1 95 ? 1.030 -1.444 8.170 1.00 91.50 95 MET A CA 1
ATOM 747 C C . MET A 1 95 ? 0.038 -0.965 7.110 1.00 91.50 95 MET A C 1
ATOM 749 O O . MET A 1 95 ? -0.257 -1.713 6.186 1.00 91.50 95 MET A O 1
ATOM 753 N N . VAL A 1 96 ? -0.380 0.302 7.178 1.00 90.81 96 VAL A N 1
ATOM 754 C CA . VAL A 1 96 ? -1.276 0.920 6.188 1.00 90.81 96 VAL A CA 1
ATOM 755 C C . VAL A 1 96 ? -0.641 0.932 4.792 1.00 90.81 96 VAL A C 1
ATOM 757 O O . VAL A 1 96 ? -1.286 0.555 3.817 1.00 90.81 96 VAL A O 1
ATOM 760 N N . ALA A 1 97 ? 0.644 1.284 4.686 1.00 89.75 97 ALA A N 1
ATOM 761 C CA . ALA A 1 97 ? 1.365 1.271 3.412 1.00 89.75 97 ALA A CA 1
ATOM 762 C C . ALA A 1 97 ? 1.447 -0.134 2.789 1.00 89.75 97 ALA A C 1
ATOM 764 O O . ALA A 1 97 ? 1.244 -0.293 1.589 1.00 89.75 97 ALA A O 1
ATOM 765 N N . ARG A 1 98 ? 1.711 -1.167 3.600 1.00 90.00 98 ARG A N 1
ATOM 766 C CA . ARG A 1 98 ? 1.694 -2.564 3.138 1.00 90.00 98 ARG A CA 1
ATOM 767 C C . ARG A 1 98 ? 0.294 -3.013 2.749 1.00 90.00 98 ARG A C 1
ATOM 769 O O . ARG A 1 98 ? 0.132 -3.691 1.750 1.00 90.00 98 ARG A O 1
ATOM 776 N N . ALA A 1 99 ? -0.713 -2.622 3.516 1.00 89.31 99 ALA A N 1
ATOM 777 C CA . ALA A 1 99 ? -2.094 -2.971 3.236 1.00 89.31 99 ALA A CA 1
ATOM 778 C C . ALA A 1 99 ? -2.596 -2.366 1.913 1.00 89.31 99 ALA A C 1
ATOM 780 O O . ALA A 1 99 ? -3.409 -2.984 1.233 1.00 89.31 99 ALA A O 1
ATOM 781 N N . MET A 1 100 ? -2.071 -1.201 1.517 1.00 88.25 100 MET A N 1
ATOM 782 C CA . MET A 1 100 ? -2.374 -0.553 0.239 1.00 88.25 100 MET A CA 1
ATOM 783 C C . MET A 1 100 ? -2.021 -1.432 -0.972 1.00 88.25 100 MET A C 1
ATOM 785 O O . MET A 1 100 ? -2.745 -1.410 -1.966 1.00 88.25 100 MET A O 1
ATOM 789 N N . THR A 1 101 ? -0.944 -2.228 -0.906 1.00 87.06 101 THR A N 1
ATOM 790 C CA . THR A 1 101 ? -0.492 -3.035 -2.054 1.00 87.06 101 THR A CA 1
ATOM 791 C C . THR A 1 101 ? -1.464 -4.156 -2.405 1.00 87.06 101 THR A C 1
ATOM 793 O O . THR A 1 101 ? -1.571 -4.518 -3.572 1.00 87.06 101 THR A O 1
ATOM 796 N N . THR A 1 102 ? -2.229 -4.652 -1.429 1.00 85.75 102 THR A N 1
ATOM 797 C CA . THR A 1 102 ? -3.268 -5.670 -1.637 1.00 85.75 102 THR A CA 1
ATOM 798 C C . THR A 1 102 ? -4.395 -5.179 -2.550 1.00 85.75 102 THR A C 1
ATOM 800 O O . THR A 1 102 ? -5.025 -5.985 -3.231 1.00 85.75 102 THR A O 1
ATOM 803 N N . PHE A 1 103 ? -4.639 -3.866 -2.586 1.00 85.75 103 PHE A N 1
ATOM 804 C CA . PHE A 1 103 ? -5.689 -3.241 -3.400 1.00 85.75 103 PHE A CA 1
ATOM 805 C C . PHE A 1 103 ? -5.183 -2.715 -4.745 1.00 85.75 103 PHE A C 1
ATOM 807 O O . PHE A 1 103 ? -5.979 -2.259 -5.567 1.00 85.75 103 PHE A O 1
ATOM 814 N N . LEU A 1 104 ? -3.872 -2.777 -4.999 1.00 84.94 104 LEU A N 1
ATOM 815 C CA . LEU A 1 104 ? -3.353 -2.500 -6.331 1.00 84.94 104 LEU A CA 1
ATOM 816 C C . LEU A 1 104 ? -3.888 -3.569 -7.288 1.00 84.94 104 LEU A C 1
ATOM 818 O O . LEU A 1 104 ? -3.880 -4.765 -6.989 1.00 84.94 104 LEU A O 1
ATOM 822 N N . ARG A 1 105 ? -4.374 -3.135 -8.454 1.00 75.19 105 ARG A N 1
ATOM 823 C CA . ARG A 1 105 ? -4.823 -4.062 -9.497 1.00 75.19 105 ARG A CA 1
ATOM 824 C C . ARG A 1 105 ? -3.669 -5.002 -9.849 1.00 75.19 105 ARG A C 1
ATOM 826 O O . ARG A 1 105 ? -2.542 -4.549 -10.031 1.00 75.19 105 ARG A O 1
ATOM 833 N N . LYS A 1 106 ? -3.968 -6.300 -9.951 1.00 73.62 106 LYS A N 1
ATOM 834 C CA . LYS A 1 106 ? -3.028 -7.325 -10.418 1.00 73.62 106 LYS A CA 1
ATOM 835 C C . LYS A 1 106 ? -2.791 -7.125 -11.914 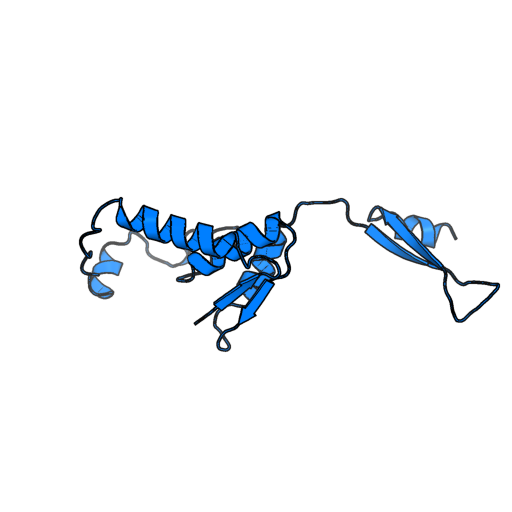1.00 73.62 106 LYS A C 1
ATOM 837 O O . LYS A 1 106 ? -3.471 -7.731 -12.735 1.00 73.62 106 LYS A O 1
ATOM 842 N N . GLU A 1 107 ? -1.908 -6.201 -12.252 1.00 76.50 107 GLU A N 1
ATOM 843 C CA . GLU A 1 107 ? -1.405 -6.052 -13.614 1.00 76.50 107 GLU A CA 1
ATOM 844 C C . GLU A 1 107 ? -0.316 -7.089 -13.880 1.00 76.50 107 GLU A C 1
ATOM 846 O O . GLU A 1 107 ? 0.237 -7.683 -12.948 1.00 76.50 107 GLU A O 1
ATOM 851 N N . GLU A 1 108 ? -0.046 -7.339 -15.160 1.00 81.00 108 GLU A N 1
ATOM 852 C CA . GLU A 1 108 ? 1.085 -8.172 -15.547 1.00 81.00 108 GLU A CA 1
ATOM 853 C C . GLU A 1 108 ? 2.362 -7.513 -15.028 1.00 81.00 108 GLU A C 1
ATOM 855 O O . GLU A 1 108 ? 2.635 -6.346 -15.306 1.00 81.00 108 GLU A O 1
ATOM 860 N N . LEU A 1 109 ? 3.111 -8.252 -14.211 1.00 88.38 109 LEU A N 1
ATOM 861 C CA . LEU A 1 109 ? 4.424 -7.804 -13.772 1.00 88.38 109 LEU A CA 1
ATOM 862 C C . LEU A 1 109 ? 5.345 -7.740 -14.988 1.00 88.38 109 LEU A C 1
ATOM 864 O O . LEU A 1 109 ? 5.212 -8.541 -15.913 1.00 88.38 109 LEU A O 1
ATOM 868 N N . GLU A 1 110 ? 6.291 -6.814 -14.960 1.00 92.69 110 GLU A N 1
ATOM 869 C CA . GLU A 1 110 ? 7.284 -6.634 -16.010 1.00 92.69 110 GLU A CA 1
ATOM 870 C C . GLU A 1 110 ? 8.684 -6.865 -15.437 1.00 92.69 110 GLU A C 1
ATOM 872 O O . GLU A 1 110 ? 8.995 -6.424 -14.329 1.00 92.69 110 GLU A O 1
ATOM 877 N N . ASP A 1 111 ? 9.537 -7.528 -16.211 1.00 94.38 111 ASP A N 1
ATOM 878 C CA . ASP A 1 111 ? 10.966 -7.621 -15.947 1.00 94.38 111 ASP A CA 1
ATOM 879 C C . ASP A 1 111 ? 11.712 -6.582 -16.800 1.00 94.38 111 ASP A C 1
ATOM 881 O O . ASP A 1 111 ? 11.384 -6.348 -17.968 1.00 94.38 111 ASP A O 1
ATOM 885 N N . ILE A 1 112 ? 12.763 -5.988 -16.234 1.00 94.50 112 ILE A N 1
ATOM 886 C CA . ILE A 1 112 ? 13.599 -4.979 -16.896 1.00 94.50 112 ILE A CA 1
ATOM 887 C C . ILE A 1 112 ? 14.993 -5.568 -17.132 1.00 94.50 112 ILE A C 1
ATOM 889 O O . ILE A 1 112 ? 15.649 -6.013 -16.191 1.00 94.50 112 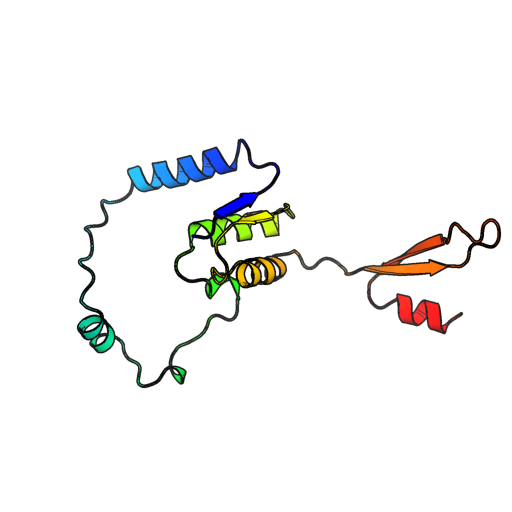ILE A O 1
ATOM 893 N N . ILE A 1 113 ? 15.456 -5.555 -18.384 1.00 94.38 113 ILE A N 1
ATOM 894 C CA . ILE A 1 113 ? 16.755 -6.096 -18.808 1.00 94.38 113 ILE A CA 1
ATOM 895 C C . ILE A 1 113 ? 17.615 -4.964 -19.369 1.00 94.38 113 ILE A C 1
ATOM 897 O O . ILE A 1 113 ? 17.145 -4.184 -20.198 1.00 94.38 113 ILE A O 1
ATOM 901 N N . ALA A 1 114 ? 18.880 -4.905 -18.955 1.00 94.25 114 ALA A N 1
ATOM 902 C CA . ALA A 1 114 ? 19.874 -3.993 -19.507 1.00 94.25 114 ALA A CA 1
ATOM 903 C C . ALA A 1 114 ? 20.839 -4.748 -20.433 1.00 94.25 114 ALA A C 1
ATOM 905 O O . ALA A 1 114 ? 21.430 -5.749 -20.029 1.00 94.25 114 ALA A O 1
ATOM 906 N N . TYR A 1 115 ? 21.012 -4.252 -21.656 1.00 91.19 115 TYR A N 1
ATOM 907 C CA . TYR A 1 115 ? 21.961 -4.768 -22.637 1.00 91.19 115 TYR A CA 1
ATOM 908 C C . TYR A 1 115 ? 23.153 -3.822 -22.787 1.00 91.19 115 TYR A C 1
ATOM 910 O O . TYR A 1 115 ? 22.972 -2.598 -22.728 1.00 91.19 115 TYR A O 1
ATOM 918 N N . PRO A 1 116 ? 24.360 -4.361 -23.032 1.00 91.38 116 PRO A N 1
ATOM 919 C CA . PRO A 1 116 ? 25.493 -3.538 -23.414 1.00 91.38 116 PRO A CA 1
ATOM 920 C C . PRO A 1 116 ? 25.191 -2.836 -24.740 1.00 91.38 116 PRO A C 1
ATOM 922 O O . PRO A 1 116 ? 24.620 -3.425 -25.659 1.00 91.38 116 PRO A O 1
ATOM 925 N N . ASN A 1 117 ? 25.577 -1.570 -24.822 1.00 94.31 117 ASN A N 1
ATOM 926 C CA . ASN A 1 117 ? 25.495 -0.786 -26.041 1.00 94.31 117 ASN A CA 1
ATOM 927 C C . ASN A 1 117 ? 26.898 -0.712 -26.667 1.00 94.31 117 ASN A C 1
ATOM 929 O O . ASN A 1 117 ? 27.842 -0.251 -26.026 1.00 94.31 117 ASN A O 1
ATOM 933 N N . ASN A 1 118 ? 27.032 -1.212 -27.900 1.00 91.44 118 ASN A N 1
ATOM 934 C CA . ASN A 1 118 ? 28.309 -1.262 -28.620 1.00 91.44 118 ASN A CA 1
ATOM 935 C C . ASN A 1 118 ? 28.742 0.111 -29.160 1.00 91.44 118 ASN A C 1
ATOM 937 O O . ASN A 1 118 ? 29.934 0.319 -29.375 1.00 91.44 118 ASN A O 1
ATOM 941 N N . ASP A 1 119 ? 27.793 1.028 -29.364 1.00 91.44 119 ASP A N 1
ATOM 942 C CA . ASP A 1 119 ? 28.054 2.371 -29.888 1.00 91.44 119 ASP A CA 1
ATOM 943 C C . ASP A 1 119 ? 28.454 3.344 -28.765 1.00 91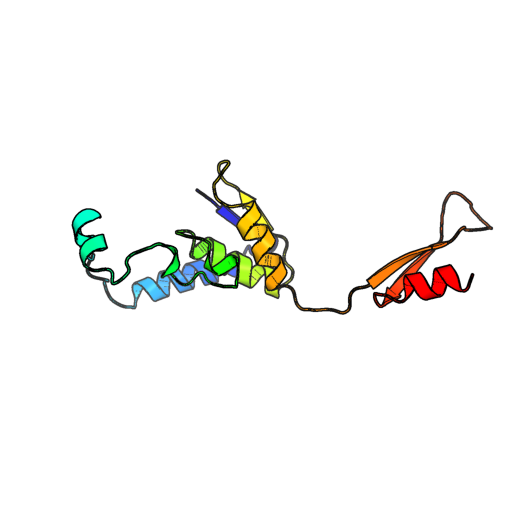.44 119 ASP A C 1
ATOM 945 O O . ASP A 1 119 ? 29.303 4.212 -28.961 1.00 91.44 119 ASP A O 1
ATOM 949 N N . ASP A 1 120 ? 27.874 3.178 -27.570 1.00 92.31 120 ASP A N 1
ATOM 950 C CA . ASP A 1 120 ? 28.203 3.953 -26.369 1.00 92.31 120 ASP A CA 1
ATOM 951 C C . ASP A 1 120 ? 28.061 3.115 -25.090 1.00 92.31 120 ASP A C 1
ATOM 953 O O . ASP A 1 120 ? 26.965 2.879 -24.581 1.00 92.31 120 ASP A O 1
ATOM 957 N N . SER A 1 121 ? 29.205 2.740 -24.516 1.00 91.06 121 SER A N 1
ATOM 958 C CA . SER A 1 121 ? 29.302 1.961 -23.275 1.00 91.06 121 SER A CA 1
ATOM 959 C C . SER A 1 121 ? 28.636 2.636 -22.063 1.00 91.06 121 SER A C 1
ATOM 961 O O . SER A 1 121 ? 28.205 1.9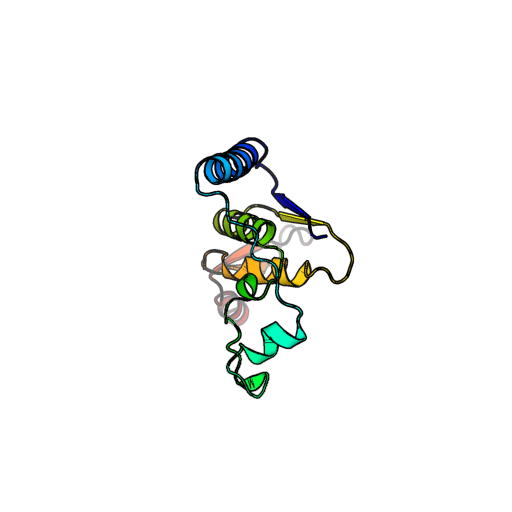53 -21.134 1.00 91.06 121 SER A O 1
ATOM 963 N N . THR A 1 122 ? 28.511 3.969 -22.053 1.00 93.38 122 THR A N 1
ATOM 964 C CA . THR A 1 122 ? 27.902 4.705 -20.930 1.00 93.38 122 THR A CA 1
ATOM 965 C C . THR A 1 122 ? 26.374 4.746 -20.978 1.00 93.38 122 THR A C 1
ATOM 967 O O . THR A 1 122 ? 25.742 5.066 -19.968 1.00 93.38 122 THR A O 1
ATOM 970 N N . THR A 1 123 ? 25.778 4.347 -22.107 1.00 94.50 123 THR A N 1
ATOM 971 C CA . THR A 1 123 ? 24.331 4.383 -22.339 1.00 94.50 123 THR A CA 1
ATOM 972 C C . THR A 1 123 ? 23.801 2.984 -22.690 1.00 94.50 123 THR A C 1
ATOM 974 O O . THR A 1 123 ? 23.579 2.690 -23.866 1.00 94.50 123 THR A O 1
ATOM 977 N N . PRO A 1 124 ? 23.585 2.089 -21.706 1.00 94.81 124 PRO A N 1
ATOM 978 C CA . PRO A 1 124 ? 23.061 0.745 -21.957 1.00 94.81 124 PRO A CA 1
ATOM 979 C C . PRO A 1 124 ? 21.620 0.773 -22.485 1.00 94.81 124 PRO A C 1
ATOM 981 O O . PRO A 1 124 ? 20.821 1.645 -22.133 1.00 94.81 124 PRO A O 1
ATOM 984 N N . HIS A 1 125 ? 21.252 -0.223 -23.292 1.00 93.50 125 HIS A N 1
ATOM 985 C CA . HIS A 1 125 ? 19.884 -0.350 -23.794 1.00 93.50 125 HIS A CA 1
ATOM 986 C C . HIS A 1 125 ? 18.989 -1.050 -22.775 1.00 93.50 125 HIS A C 1
ATOM 988 O O . HIS A 1 125 ? 19.289 -2.158 -22.336 1.00 93.50 125 HIS A O 1
ATOM 994 N N . ILE A 1 126 ? 17.858 -0.432 -22.438 1.00 95.00 126 ILE A N 1
ATOM 995 C CA . ILE A 1 126 ? 16.883 -0.992 -21.500 1.00 95.00 126 ILE A CA 1
ATOM 996 C C . ILE A 1 126 ? 15.708 -1.591 -22.271 1.00 95.00 126 ILE A C 1
ATOM 998 O O . ILE A 1 126 ? 15.104 -0.929 -23.115 1.00 95.00 126 ILE A O 1
ATOM 1002 N N . ARG A 1 127 ? 15.365 -2.843 -21.965 1.00 93.81 127 ARG A N 1
ATOM 1003 C CA . ARG A 1 127 ? 14.220 -3.558 -22.535 1.00 93.81 127 ARG A CA 1
ATOM 1004 C C . ARG A 1 127 ? 13.287 -4.024 -21.427 1.00 93.81 127 ARG A C 1
ATOM 1006 O O . ARG A 1 127 ? 13.737 -4.636 -20.463 1.00 93.81 127 ARG A O 1
ATOM 1013 N N . VAL A 1 128 ? 11.993 -3.793 -21.618 1.00 94.81 128 VAL A N 1
ATOM 1014 C CA . VAL A 1 128 ? 10.922 -4.272 -20.735 1.00 94.81 128 VAL A CA 1
ATOM 1015 C C . VAL A 1 128 ? 10.279 -5.508 -21.364 1.00 94.81 128 VAL A C 1
ATOM 1017 O O . VAL A 1 128 ? 10.007 -5.523 -22.568 1.00 94.81 128 VAL A O 1
ATOM 1020 N N . VAL A 1 129 ? 10.086 -6.567 -20.580 1.00 93.94 129 VAL A N 1
ATOM 1021 C CA . VAL A 1 129 ? 9.435 -7.814 -21.011 1.00 93.94 129 VAL A CA 1
ATOM 1022 C C . VAL A 1 129 ? 8.432 -8.285 -19.955 1.00 93.94 129 VAL A C 1
ATOM 1024 O O . VAL A 1 129 ? 8.579 -7.921 -18.793 1.00 93.94 129 VAL A O 1
ATOM 1027 N N . PRO A 1 130 ? 7.431 -9.113 -20.306 1.00 92.94 130 PRO A N 1
ATOM 1028 C CA . PRO A 1 130 ? 6.534 -9.699 -19.313 1.00 92.94 130 PRO A CA 1
ATOM 1029 C C . PRO A 1 130 ? 7.287 -10.509 -18.251 1.00 92.94 130 PRO A C 1
ATOM 1031 O O . PRO A 1 130 ? 8.269 -11.190 -18.560 1.00 92.94 130 PRO A O 1
ATOM 1034 N N . GLY A 1 131 ? 6.786 -10.459 -17.022 1.00 92.38 131 GLY A N 1
ATOM 1035 C CA . GLY A 1 131 ? 7.387 -11.068 -15.844 1.00 92.38 131 GLY A CA 1
ATOM 1036 C C . GLY A 1 131 ? 7.667 -12.556 -16.028 1.00 92.38 131 GLY A C 1
ATOM 1037 O O . GLY A 1 131 ? 6.842 -13.310 -16.546 1.00 92.38 131 GLY A O 1
ATOM 1038 N N . GLY A 1 132 ? 8.857 -12.978 -15.615 1.00 90.00 132 GLY A N 1
ATOM 1039 C CA . GLY A 1 132 ? 9.353 -14.343 -15.755 1.00 90.00 132 GLY A CA 1
ATOM 1040 C C . GLY A 1 132 ? 10.100 -14.613 -17.064 1.00 90.00 132 GLY A C 1
ATOM 1041 O O . GLY A 1 132 ? 10.903 -15.548 -17.102 1.00 90.00 132 GLY A O 1
ATOM 1042 N N . LYS A 1 133 ? 9.922 -13.794 -18.113 1.00 91.00 133 LYS A N 1
ATOM 1043 C CA . LYS A 1 133 ? 10.598 -14.006 -19.407 1.00 91.00 133 LYS A CA 1
ATOM 1044 C C . LYS A 1 133 ? 12.054 -13.557 -19.419 1.00 91.00 133 LYS A C 1
ATOM 1046 O O . LYS A 1 133 ? 12.814 -14.028 -20.264 1.00 91.00 133 LYS A O 1
ATOM 1051 N N . ALA A 1 134 ? 12.483 -12.681 -18.506 1.00 91.44 134 ALA A N 1
ATOM 1052 C CA . ALA A 1 134 ? 13.867 -12.207 -18.516 1.00 91.44 134 ALA A CA 1
ATOM 1053 C C . ALA A 1 134 ? 14.879 -13.340 -18.314 1.00 91.44 134 ALA A C 1
ATOM 1055 O O . ALA A 1 134 ? 15.893 -13.388 -19.006 1.00 91.44 134 ALA A O 1
ATOM 1056 N N . ASN A 1 135 ? 14.574 -14.297 -17.435 1.00 89.81 135 ASN A N 1
ATOM 1057 C CA . ASN A 1 135 ? 15.451 -15.440 -17.175 1.00 89.81 135 ASN A CA 1
ATOM 1058 C C . ASN A 1 135 ? 15.645 -16.340 -18.402 1.00 89.81 135 ASN A C 1
ATOM 1060 O O . ASN A 1 135 ? 16.728 -16.889 -18.584 1.00 89.81 135 ASN A O 1
ATOM 1064 N N . GLU A 1 136 ? 14.614 -16.515 -19.230 1.00 90.38 136 GLU A N 1
ATOM 1065 C CA . GLU A 1 136 ? 14.714 -17.294 -20.469 1.00 90.38 136 GLU A CA 1
ATOM 1066 C C . GLU A 1 136 ? 15.604 -16.580 -21.487 1.00 90.38 136 GLU A C 1
ATOM 1068 O O . GLU A 1 136 ? 16.478 -17.198 -22.088 1.00 90.38 136 GLU A O 1
ATOM 1073 N N . ILE A 1 137 ? 15.425 -15.264 -21.620 1.00 88.75 137 ILE A N 1
ATOM 1074 C CA . ILE A 1 137 ? 16.178 -14.429 -22.558 1.00 88.75 137 ILE A CA 1
ATOM 1075 C C . ILE A 1 137 ? 17.663 -14.381 -22.184 1.00 88.75 137 ILE A C 1
ATOM 1077 O O . ILE A 1 137 ? 18.509 -14.564 -23.051 1.00 88.75 137 ILE A O 1
ATOM 1081 N N . VAL A 1 138 ? 17.982 -14.194 -20.899 1.00 88.75 138 VAL A N 1
ATOM 1082 C CA . VAL A 1 138 ? 19.373 -14.146 -20.415 1.00 88.75 138 VAL A CA 1
ATOM 1083 C C . VAL A 1 138 ? 20.073 -15.502 -20.555 1.00 88.75 138 VAL A C 1
ATOM 1085 O O . VAL A 1 138 ? 21.269 -15.536 -20.806 1.00 88.75 138 VAL A O 1
ATOM 1088 N N . LYS A 1 139 ? 19.355 -16.625 -20.406 1.00 87.94 139 LYS A N 1
ATOM 1089 C CA . LYS A 1 139 ? 19.931 -17.977 -20.555 1.00 87.94 139 LYS A CA 1
ATOM 1090 C C . LYS A 1 139 ? 20.118 -18.421 -22.005 1.00 87.94 139 LYS A C 1
ATOM 1092 O O . LYS A 1 139 ? 20.907 -19.327 -22.251 1.00 87.94 139 LYS A O 1
ATOM 1097 N N . ALA A 1 140 ? 19.334 -17.871 -22.928 1.00 82.62 140 ALA A N 1
ATOM 1098 C CA . ALA A 1 140 ? 19.427 -18.178 -24.353 1.00 82.62 140 ALA A CA 1
ATOM 1099 C C . ALA A 1 140 ? 20.558 -17.408 -25.061 1.00 82.62 140 ALA A C 1
ATOM 1101 O O . ALA A 1 140 ? 20.815 -17.667 -26.237 1.00 82.62 140 ALA A O 1
ATOM 1102 N N . GLN A 1 141 ? 21.184 -16.459 -24.361 1.00 67.19 141 GLN A N 1
ATOM 1103 C CA . GLN A 1 141 ? 22.294 -15.634 -24.826 1.00 67.19 141 GLN A CA 1
ATOM 1104 C C . GLN A 1 141 ? 23.640 -16.238 -24.416 1.00 67.19 141 GLN A C 1
ATOM 1106 O O . GLN A 1 141 ? 24.576 -16.141 -25.240 1.00 67.19 141 GLN A O 1
#

Secondary structure (DSSP, 8-state):
--EEEETT-SSHHHHHHHHHHHHHTTS----------HHHHHHTS--SSGGGSPPPSSGGGG--S-HHHHHHHHHHHHTT--EEEE--TTSSHHHHHHHHHTTS--PPPEEEEEE--SS-TTSPEEEEEETT-HHHHHH--

Organism: NCBI:txid412755

pLDDT: mean 80.61, std 16.19, range [37.72, 95.0]

InterPro domains:
  IPR000523 Magnesium chelatase ChlI-like, catalytic domain [PF01078] (60-113)
  IPR027417 P-loop containing nucleoside triphosphate hydrolase [G3DSA:3.40.50.300] (41-141)
  IPR027417 P-loop containing nucleoside triphosphate hydrolase [SSF52540] (52-106)

Foldseek 3Di:
DKDKDWPPPPDPVVVVVVVVVVVVVVDDDPPPPPDPDPVVVVVPDPDDDPVVDDDDPQLLVNQPPPVVNSVVLLVCLLVVIDMDMDDDPPNCPVSSVVSSPVNHPPDFDKDKDWAQDPVDRVDTDIDIDTPPCVVVVVVVD